Protein AF-A0A542MBM1-F1 (afdb_monomer_lite)

Radius of gyration: 29.05 Å; chains: 1; bounding box: 56×40×102 Å

Foldseek 3Di:
DDDDDDDPDDPPPPVVVVVVVVVVVVVVVVVVLVVVLVVQLVVQLVVLVVVLVVQLVVLVPDDPVCSVVSNVVSVVSSVVSNVCSSVVSVVVSPDDDDFPFDWDDDDPDIDTDTDDDDDDDDDDDD

Secondary structure (DSSP, 8-state):
----------SSSHHHHHHHHHHHHHHHHHHHHHHHHHHHHHHHHHHHHHHHHHHHHHHHHS-HHHHHHHHHHHHHHHHHHHHHHHHHHHHHTT-------EEEEETTEEEEE-----S-------

Structure (mmCIF, N/CA/C/O backbone):
data_AF-A0A542MBM1-F1
#
_entry.id   AF-A0A542MBM1-F1
#
loop_
_atom_site.group_PDB
_atom_site.id
_atom_site.type_symbol
_atom_site.label_atom_id
_atom_site.label_alt_id
_atom_site.label_comp_id
_atom_site.label_asym_id
_atom_site.label_entity_id
_atom_site.label_seq_id
_atom_site.pdbx_PDB_ins_code
_atom_site.Cartn_x
_atom_site.Cartn_y
_atom_site.Cartn_z
_atom_site.occupancy
_atom_site.B_iso_or_equiv
_atom_site.auth_seq_id
_atom_site.auth_comp_id
_atom_site.auth_asym_id
_atom_site.auth_atom_id
_atom_site.pdbx_PDB_mod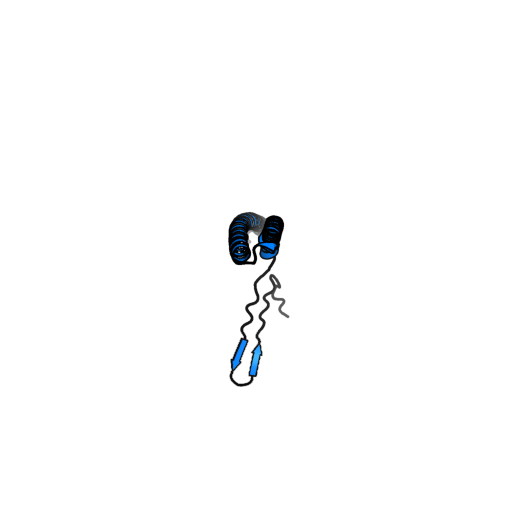el_num
ATOM 1 N N . MET A 1 1 ? -39.218 -10.189 80.979 1.00 38.69 1 MET A N 1
ATOM 2 C CA . MET A 1 1 ? -38.215 -10.552 79.954 1.00 38.69 1 MET A CA 1
ATOM 3 C C . MET A 1 1 ? -38.705 -9.989 78.622 1.00 38.69 1 MET A C 1
ATOM 5 O O . MET A 1 1 ? -39.750 -10.420 78.160 1.00 38.69 1 MET A O 1
ATOM 9 N N . ARG A 1 2 ? -38.059 -8.940 78.087 1.00 41.88 2 ARG A N 1
ATOM 10 C CA . ARG A 1 2 ? -38.380 -8.325 76.781 1.00 41.88 2 ARG A CA 1
ATOM 11 C C . ARG A 1 2 ? -37.336 -8.817 75.780 1.00 41.88 2 ARG A C 1
ATOM 13 O O . ARG A 1 2 ? -36.153 -8.626 76.037 1.00 41.88 2 ARG A O 1
ATOM 20 N N . ALA A 1 3 ? -37.765 -9.428 74.680 1.00 40.59 3 ALA A N 1
ATOM 21 C CA . ALA A 1 3 ? -36.898 -9.738 73.548 1.00 40.59 3 ALA A CA 1
ATOM 22 C C . ALA A 1 3 ? -37.285 -8.826 72.378 1.00 40.59 3 ALA A C 1
ATOM 24 O O . ALA A 1 3 ? -38.402 -8.891 71.866 1.00 40.59 3 ALA A O 1
ATOM 25 N N . SER A 1 4 ? -36.364 -7.929 72.034 1.00 44.56 4 SER A N 1
ATOM 26 C CA . SER A 1 4 ? -36.430 -7.020 70.891 1.00 44.56 4 SER A CA 1
ATOM 27 C C . SER A 1 4 ? -36.116 -7.774 69.599 1.00 44.56 4 SER A C 1
ATOM 29 O O . SER A 1 4 ? -35.117 -8.486 69.536 1.00 44.56 4 SER A O 1
ATOM 31 N N . ILE A 1 5 ? -36.931 -7.577 68.562 1.00 51.31 5 ILE A N 1
ATOM 32 C CA . ILE A 1 5 ? -36.708 -8.092 67.204 1.00 51.31 5 ILE A CA 1
ATOM 33 C C . ILE A 1 5 ? -36.425 -6.881 66.300 1.00 51.31 5 ILE A C 1
ATOM 35 O O . ILE A 1 5 ? -37.313 -6.037 66.163 1.00 51.31 5 ILE A O 1
ATOM 39 N N . PRO A 1 6 ? -35.231 -6.739 65.693 1.00 49.00 6 PRO A N 1
ATOM 40 C CA . PRO A 1 6 ? -34.983 -5.677 64.730 1.00 49.00 6 PRO A CA 1
ATOM 41 C C . PRO A 1 6 ? -35.398 -6.105 63.312 1.00 49.00 6 PRO A C 1
ATOM 43 O O . PRO A 1 6 ? -34.894 -7.073 62.751 1.00 49.00 6 PRO A O 1
ATOM 46 N N . THR A 1 7 ? -36.356 -5.354 62.768 1.00 48.19 7 THR A N 1
ATOM 47 C CA . THR A 1 7 ? -36.443 -4.858 61.380 1.00 48.19 7 THR A CA 1
ATOM 48 C C . THR A 1 7 ? -35.635 -5.594 60.297 1.00 48.19 7 THR A C 1
ATOM 50 O O . THR A 1 7 ? -34.483 -5.261 60.021 1.00 48.19 7 THR A O 1
ATOM 53 N N . LEU A 1 8 ? -36.309 -6.502 59.585 1.00 48.66 8 LEU A N 1
ATOM 54 C CA . LEU A 1 8 ? -35.960 -6.961 58.236 1.00 48.66 8 LEU A CA 1
ATOM 55 C C . LEU A 1 8 ? -36.484 -5.939 57.216 1.00 48.66 8 LEU A C 1
ATOM 57 O O . LEU A 1 8 ? -37.667 -5.935 56.888 1.00 48.66 8 LEU A O 1
ATOM 61 N N . GLY A 1 9 ? -35.624 -5.050 56.727 1.00 46.94 9 GLY A N 1
ATOM 62 C CA . GLY A 1 9 ? -36.028 -4.055 55.733 1.00 46.94 9 GLY A CA 1
ATOM 63 C C . GLY A 1 9 ? -34.849 -3.271 55.178 1.00 46.94 9 GLY A C 1
ATOM 64 O O . GLY A 1 9 ? -34.736 -2.082 55.440 1.00 46.94 9 GLY A O 1
ATOM 65 N N . GLY A 1 10 ? -33.942 -3.931 54.453 1.00 48.56 10 GLY A N 1
ATOM 66 C CA . GLY A 1 10 ? -32.784 -3.232 53.872 1.00 48.56 10 GLY A CA 1
ATOM 67 C C . GLY A 1 10 ? -32.122 -3.860 52.645 1.00 48.56 10 GLY A C 1
ATOM 68 O O . GLY A 1 10 ? -31.267 -3.224 52.044 1.00 48.56 10 GLY A O 1
ATOM 69 N N . LEU A 1 11 ? -32.491 -5.074 52.224 1.00 48.97 11 LEU A N 1
ATOM 70 C CA . LEU A 1 11 ? -31.680 -5.831 51.254 1.00 48.97 11 LEU A CA 1
ATOM 71 C C . LEU A 1 11 ? -32.103 -5.713 49.779 1.00 48.97 11 LEU A C 1
ATOM 73 O O . LEU A 1 11 ? -31.390 -6.211 48.915 1.00 48.97 11 LEU A O 1
ATOM 77 N N . ALA A 1 12 ? -33.206 -5.033 49.451 1.00 46.78 12 ALA A N 1
ATOM 78 C CA . ALA A 1 12 ? -33.700 -4.990 48.067 1.00 46.78 12 ALA A CA 1
ATOM 79 C C . ALA A 1 12 ? -33.139 -3.835 47.207 1.00 46.78 12 ALA A C 1
ATOM 81 O O . ALA A 1 12 ? -33.236 -3.894 45.985 1.00 46.78 12 ALA A O 1
ATOM 82 N N . LEU A 1 13 ? -32.534 -2.792 47.796 1.00 50.75 13 LEU A N 1
ATOM 83 C CA . LEU A 1 13 ? -32.130 -1.590 47.041 1.00 50.75 13 LEU A CA 1
ATOM 84 C C . LEU A 1 13 ? -30.704 -1.661 46.451 1.00 50.75 13 LEU A C 1
ATOM 86 O O . LEU A 1 13 ? -30.357 -0.874 45.575 1.00 50.75 13 LEU A O 1
ATOM 90 N N . ALA A 1 14 ? -29.875 -2.610 46.898 1.00 46.59 14 ALA A N 1
ATOM 91 C CA . ALA A 1 14 ? -28.469 -2.697 46.489 1.00 46.59 14 ALA A CA 1
ATOM 92 C C . ALA A 1 14 ? -28.253 -3.364 45.115 1.00 46.59 14 ALA A C 1
ATOM 94 O O . ALA A 1 14 ? -27.226 -3.139 44.479 1.00 46.59 14 ALA A O 1
ATOM 95 N N . CYS A 1 15 ? -29.212 -4.155 44.621 1.00 44.56 15 CYS A N 1
ATOM 96 C CA . CYS A 1 15 ? -29.034 -4.908 43.372 1.00 44.56 15 CYS A CA 1
ATOM 97 C C . CYS A 1 15 ? -29.182 -4.040 42.106 1.00 44.56 15 CYS A C 1
ATOM 99 O O . CYS A 1 15 ? -28.631 -4.371 41.060 1.00 44.56 15 CYS A O 1
ATOM 101 N N . VAL A 1 16 ? -29.883 -2.903 42.194 1.00 51.31 16 VAL A N 1
ATOM 102 C CA . VAL A 1 16 ? -30.152 -2.038 41.028 1.00 51.31 16 VAL A CA 1
ATOM 103 C C . VAL A 1 16 ? -28.968 -1.118 40.702 1.00 51.31 16 VAL A C 1
ATOM 105 O O . VAL A 1 16 ? -28.696 -0.861 39.533 1.00 51.31 16 VAL A O 1
ATOM 108 N N . PHE A 1 17 ? -28.204 -0.666 41.704 1.00 50.25 17 PHE A N 1
ATOM 109 C CA . PHE A 1 17 ? -27.043 0.205 41.467 1.00 50.25 17 PHE A CA 1
ATOM 110 C C . PHE A 1 17 ? -25.860 -0.532 40.817 1.00 50.25 17 PHE A C 1
ATOM 112 O O . PHE A 1 17 ? -25.164 0.050 39.989 1.00 50.25 17 PHE A O 1
ATOM 119 N N . ALA A 1 18 ? -25.659 -1.816 41.131 1.00 50.31 18 ALA A N 1
ATOM 120 C CA . ALA A 1 18 ? -24.552 -2.605 40.585 1.00 50.31 18 ALA A CA 1
ATOM 121 C C . ALA A 1 18 ? -24.726 -2.958 39.092 1.00 50.31 18 ALA A C 1
ATOM 123 O O . ALA A 1 18 ? -23.736 -3.055 38.369 1.00 50.31 18 ALA A O 1
ATOM 124 N N . LEU A 1 19 ? -25.966 -3.101 38.605 1.00 49.69 19 LEU A N 1
ATOM 125 C CA . LEU A 1 19 ? -26.238 -3.423 37.197 1.00 49.69 19 LEU A CA 1
ATOM 126 C C .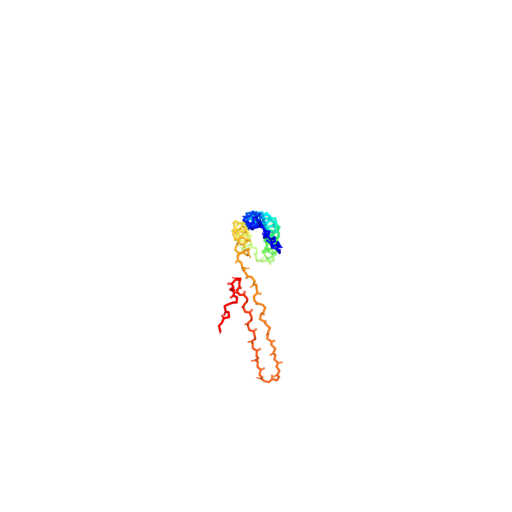 LEU A 1 19 ? -26.024 -2.219 36.256 1.00 49.69 19 LEU A C 1
ATOM 128 O O . LEU A 1 19 ? -25.609 -2.400 35.113 1.00 49.69 19 LEU A O 1
ATOM 132 N N . CYS A 1 20 ? -26.248 -0.988 36.733 1.00 48.75 20 CYS A N 1
ATOM 133 C CA . CYS A 1 20 ? -26.061 0.223 35.922 1.00 48.75 20 CYS A CA 1
ATOM 134 C C . CYS A 1 20 ? -24.584 0.575 35.670 1.00 48.75 20 CYS A C 1
ATOM 136 O O . CYS A 1 20 ? -24.266 1.121 34.614 1.00 48.75 20 CYS A O 1
ATOM 138 N N . SER A 1 21 ? -23.666 0.244 36.586 1.00 52.06 21 SER A N 1
ATOM 139 C CA . SER A 1 21 ? -22.238 0.580 36.435 1.00 52.06 21 SER A CA 1
ATOM 140 C C . SER A 1 21 ? -21.498 -0.282 35.399 1.00 52.06 21 SER A C 1
ATOM 142 O O . SER A 1 21 ? -20.479 0.149 34.864 1.00 52.06 21 SER A O 1
ATOM 144 N N . ALA A 1 22 ? -22.008 -1.471 35.061 1.00 53.25 22 ALA A N 1
ATOM 145 C CA . ALA A 1 22 ? -21.384 -2.352 34.066 1.00 53.25 22 ALA A CA 1
ATOM 146 C C . ALA A 1 22 ? -21.660 -1.926 32.607 1.00 53.25 22 ALA A C 1
ATOM 148 O O . ALA A 1 22 ? -20.846 -2.189 31.723 1.00 53.25 22 ALA A O 1
ATOM 149 N N . ALA A 1 23 ? -22.770 -1.224 32.344 1.00 53.62 23 ALA A N 1
ATOM 150 C CA . ALA A 1 23 ? -23.135 -0.766 30.997 1.00 53.62 23 ALA A CA 1
ATOM 151 C C . ALA A 1 23 ? -22.273 0.414 30.500 1.00 53.62 23 ALA A C 1
ATOM 153 O O . ALA A 1 23 ? -22.097 0.609 29.296 1.00 53.62 23 ALA A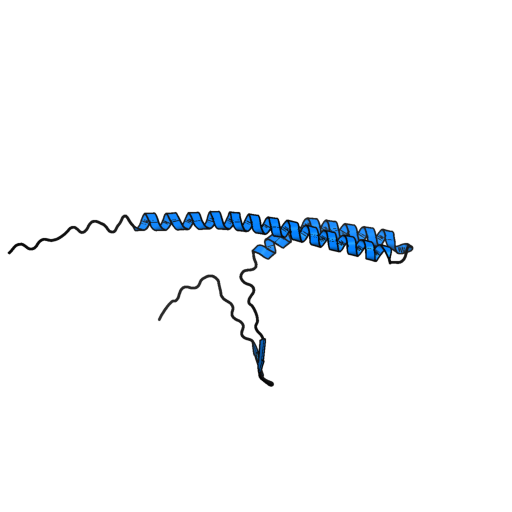 O 1
ATOM 154 N N . GLN A 1 24 ? -21.712 1.205 31.417 1.00 53.88 24 GLN A N 1
ATOM 155 C CA . GLN A 1 24 ? -20.922 2.394 31.080 1.00 53.88 24 GLN A CA 1
ATOM 156 C C . GLN A 1 24 ? -19.510 2.004 30.608 1.00 53.88 24 GLN A C 1
ATOM 158 O O . GLN A 1 24 ? -19.050 2.494 29.580 1.00 53.88 24 GLN A O 1
ATOM 163 N N . ALA A 1 25 ? -18.896 1.000 31.244 1.00 51.47 25 ALA A N 1
ATOM 164 C CA . ALA A 1 25 ? -17.555 0.516 30.902 1.00 51.47 25 ALA A CA 1
ATOM 165 C C . ALA A 1 25 ? -17.427 -0.046 29.469 1.00 51.47 25 ALA A C 1
ATOM 167 O O . ALA A 1 25 ? -16.353 0.009 28.870 1.00 51.47 25 ALA A O 1
ATOM 168 N N . GLN A 1 26 ? -18.512 -0.570 28.889 1.00 53.09 26 GLN A N 1
ATOM 169 C CA . GLN A 1 26 ? -18.490 -1.110 27.524 1.00 53.09 26 GLN A CA 1
ATOM 170 C C . GLN A 1 26 ? -18.510 -0.017 26.443 1.00 53.09 26 GLN A C 1
ATOM 172 O O . GLN A 1 26 ? -17.935 -0.201 25.369 1.00 53.09 26 GLN A O 1
ATOM 177 N N . ASN A 1 27 ? -19.111 1.141 26.730 1.00 59.25 27 ASN A N 1
ATOM 178 C CA . ASN A 1 27 ? -19.168 2.264 25.792 1.00 59.25 27 ASN A CA 1
ATOM 179 C C . ASN A 1 27 ? -17.815 2.991 25.687 1.00 59.25 27 ASN A C 1
ATOM 181 O O . ASN A 1 27 ? -17.393 3.359 24.588 1.00 59.25 27 ASN A O 1
ATOM 185 N N . ASP A 1 28 ? -17.084 3.115 26.797 1.00 59.12 28 ASP A N 1
ATOM 186 C CA . ASP A 1 28 ? -15.734 3.694 26.811 1.00 59.12 28 ASP A CA 1
ATOM 187 C C . ASP A 1 28 ? -14.701 2.795 26.110 1.00 59.12 28 ASP A C 1
ATOM 189 O O . ASP A 1 28 ? -13.837 3.283 25.373 1.00 59.12 28 ASP A O 1
ATOM 193 N N . ALA A 1 29 ? -14.831 1.470 26.258 1.00 56.72 29 ALA A N 1
ATOM 194 C CA . ALA A 1 29 ? -13.984 0.504 25.559 1.00 56.72 29 ALA A CA 1
ATOM 195 C C . ALA A 1 29 ? -14.147 0.591 24.030 1.00 56.72 29 ALA A C 1
ATOM 197 O O . ALA A 1 29 ? -13.153 0.568 23.303 1.00 56.72 29 ALA A O 1
ATOM 198 N N . GLY A 1 30 ? -15.378 0.762 23.534 1.00 60.91 30 GLY A N 1
ATOM 199 C CA . GLY A 1 30 ? -15.646 0.931 22.102 1.00 60.91 30 GLY A CA 1
ATOM 200 C C . GLY A 1 30 ? -15.002 2.192 21.514 1.00 60.91 30 GLY A C 1
ATOM 201 O O . GLY A 1 30 ? -14.459 2.156 20.406 1.00 60.91 30 GLY A O 1
ATOM 202 N N . LYS A 1 31 ? -14.986 3.294 22.274 1.00 63.75 31 LYS A N 1
ATOM 203 C CA . LYS A 1 31 ? -14.343 4.550 21.864 1.00 63.75 31 LYS A CA 1
ATOM 204 C C . LYS A 1 31 ? -12.815 4.414 21.798 1.00 63.75 31 LYS A C 1
ATOM 206 O O . LYS A 1 31 ? -12.218 4.734 20.769 1.00 63.75 31 LYS A O 1
ATOM 211 N N . ALA A 1 32 ? -12.200 3.852 22.840 1.00 63.84 32 ALA A N 1
ATOM 212 C CA . ALA A 1 32 ? -10.756 3.614 22.885 1.00 63.84 32 ALA A CA 1
ATOM 213 C C . ALA A 1 32 ? -10.289 2.642 21.782 1.00 63.84 32 ALA A C 1
ATOM 215 O O . ALA A 1 32 ? -9.257 2.856 21.141 1.00 63.84 32 ALA A O 1
ATOM 216 N N . GLN A 1 33 ? -11.082 1.605 21.492 1.00 66.44 33 GLN A N 1
ATOM 217 C CA . GLN A 1 33 ? -10.825 0.696 20.372 1.00 66.44 33 GLN A CA 1
ATOM 218 C C . GLN A 1 33 ? -10.952 1.394 19.012 1.00 66.44 33 GLN A C 1
ATOM 220 O O . GLN A 1 33 ? -10.172 1.102 18.105 1.00 66.44 33 GLN A O 1
ATOM 225 N N . GLY A 1 34 ? -11.882 2.340 18.860 1.00 71.19 34 GLY A N 1
ATOM 226 C CA . GLY A 1 34 ? -12.002 3.177 17.665 1.00 71.19 34 GLY A CA 1
ATOM 227 C C . GLY A 1 34 ? -10.769 4.057 17.421 1.00 71.19 34 GLY A C 1
ATOM 228 O O . GLY A 1 34 ? -10.290 4.141 16.289 1.00 71.19 34 GLY A O 1
ATOM 229 N N . GLU A 1 35 ? -10.210 4.661 18.473 1.00 77.94 35 GLU A N 1
ATOM 230 C CA . GLU A 1 35 ? -8.993 5.487 18.405 1.00 77.94 35 GLU A CA 1
ATOM 231 C C . GLU A 1 35 ? -7.750 4.653 18.040 1.00 77.94 35 GLU A C 1
ATOM 233 O O . GLU A 1 35 ? -6.994 5.027 17.138 1.00 77.94 35 GLU A O 1
ATOM 238 N N . GLY A 1 36 ? -7.590 3.468 18.640 1.00 84.81 36 GLY A N 1
ATOM 239 C CA . GLY A 1 36 ? -6.525 2.526 18.273 1.00 84.81 36 GLY A CA 1
ATOM 240 C C . GLY A 1 36 ? -6.642 2.017 16.831 1.00 84.81 36 GLY A C 1
ATOM 241 O O . GLY A 1 36 ? -5.644 1.922 16.115 1.00 84.81 36 GLY A O 1
ATOM 242 N N . ARG A 1 37 ? -7.869 1.772 16.354 1.00 87.12 37 ARG A N 1
ATOM 243 C CA . ARG A 1 37 ? -8.139 1.347 14.972 1.00 87.12 37 ARG A CA 1
ATOM 244 C C . ARG A 1 37 ? -7.790 2.441 13.962 1.00 87.12 37 ARG A C 1
ATOM 246 O O . ARG A 1 37 ? -7.210 2.160 12.917 1.00 87.12 37 ARG A O 1
ATOM 253 N N . GLN A 1 38 ? -8.081 3.701 14.277 1.00 89.38 38 GLN A N 1
ATOM 254 C CA . GLN A 1 38 ? -7.675 4.824 13.427 1.00 89.38 38 GLN A CA 1
ATOM 255 C C . GLN A 1 38 ? -6.156 5.020 13.398 1.00 89.38 38 GLN A C 1
ATOM 257 O O . GLN A 1 38 ? -5.600 5.327 12.342 1.00 89.38 38 GLN A O 1
ATOM 262 N N . ALA A 1 39 ? -5.469 4.826 14.526 1.00 91.00 39 ALA A N 1
ATOM 263 C CA . ALA A 1 39 ? -4.010 4.861 14.566 1.00 91.00 39 ALA A CA 1
ATOM 264 C C . ALA A 1 39 ? -3.398 3.744 13.701 1.00 91.00 39 ALA A C 1
ATOM 266 O O . ALA A 1 39 ? -2.524 4.018 12.879 1.00 91.00 39 ALA A O 1
ATOM 267 N N . ALA A 1 40 ? -3.918 2.519 13.809 1.00 91.56 40 ALA A N 1
ATOM 268 C CA . ALA A 1 40 ? -3.492 1.388 12.989 1.00 91.56 40 ALA A CA 1
ATOM 269 C C . ALA A 1 40 ? -3.737 1.619 11.487 1.00 91.56 40 ALA A C 1
ATOM 271 O O . ALA A 1 40 ? -2.869 1.300 10.679 1.00 91.56 40 ALA A O 1
ATOM 272 N N . LEU A 1 41 ? -4.856 2.249 11.103 1.00 95.38 41 LEU A N 1
ATOM 273 C CA . LEU A 1 41 ? -5.118 2.637 9.711 1.00 95.38 41 LEU A CA 1
ATOM 274 C C . LEU A 1 41 ? -4.066 3.607 9.175 1.00 95.38 41 LEU A C 1
ATOM 276 O O . LEU A 1 41 ? -3.545 3.406 8.081 1.00 95.38 41 LEU A O 1
ATOM 280 N N . LYS A 1 42 ? -3.731 4.646 9.947 1.00 96.06 42 LYS A N 1
ATOM 281 C CA . LYS A 1 42 ? -2.711 5.625 9.548 1.00 96.06 42 LYS A CA 1
ATOM 282 C C . LYS A 1 42 ? -1.345 4.972 9.387 1.00 96.06 42 LYS A C 1
ATOM 284 O O . LYS A 1 42 ? -0.622 5.312 8.456 1.00 96.06 42 LYS A O 1
ATOM 289 N N . THR A 1 43 ? -0.988 4.054 10.282 1.00 96.50 43 THR A N 1
ATOM 290 C CA . THR A 1 43 ? 0.244 3.272 10.153 1.00 96.50 43 THR A CA 1
ATOM 291 C C . THR A 1 43 ? 0.207 2.423 8.889 1.00 96.50 43 THR A C 1
ATOM 293 O O . THR A 1 43 ? 1.098 2.555 8.061 1.00 96.50 43 THR A O 1
ATOM 296 N N . LEU A 1 44 ? -0.856 1.646 8.666 1.00 96.56 44 LEU A N 1
ATOM 297 C CA . LEU A 1 44 ? -0.970 0.786 7.487 1.00 96.56 44 LEU A CA 1
ATOM 298 C C . LEU A 1 44 ? -0.878 1.579 6.174 1.00 96.56 44 LEU A C 1
ATOM 300 O O . LEU A 1 44 ? -0.178 1.173 5.255 1.00 96.56 44 LEU A O 1
ATOM 304 N N . GLN A 1 45 ? -1.510 2.750 6.094 1.00 97.38 45 GLN A N 1
ATOM 305 C CA . GLN A 1 45 ? -1.399 3.631 4.927 1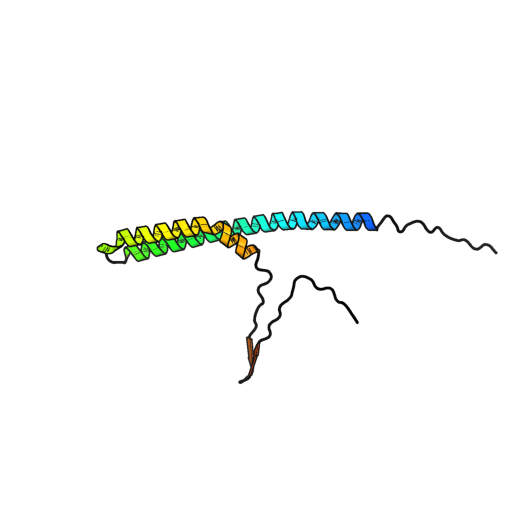.00 97.38 45 GLN A CA 1
ATOM 306 C C . GLN A 1 45 ? 0.043 4.100 4.674 1.00 97.38 45 GLN A C 1
ATOM 308 O O . GLN A 1 45 ? 0.456 4.205 3.518 1.00 97.38 45 GLN A O 1
ATOM 313 N N . LYS A 1 46 ? 0.823 4.369 5.731 1.00 98.12 46 LYS A N 1
ATOM 314 C CA . LYS A 1 46 ? 2.2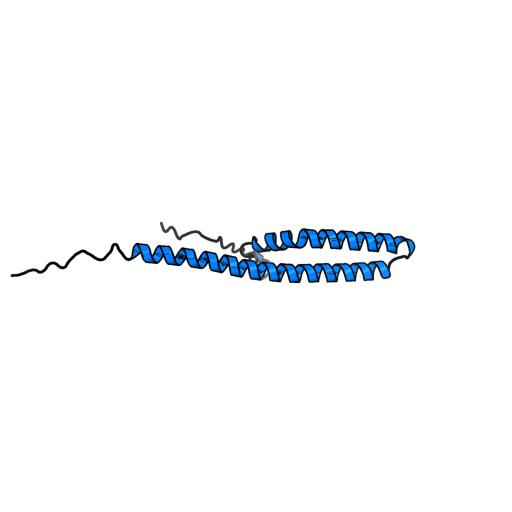47 4.715 5.600 1.00 98.12 46 LYS A CA 1
ATOM 315 C C . LYS A 1 46 ? 3.061 3.534 5.082 1.00 98.12 46 LYS A C 1
ATOM 317 O O . LYS A 1 46 ? 3.856 3.729 4.168 1.00 98.12 46 LYS A O 1
ATOM 322 N N . GLU A 1 47 ? 2.825 2.337 5.614 1.00 97.69 47 GLU A N 1
ATOM 323 C CA . GLU A 1 47 ? 3.505 1.114 5.169 1.00 97.69 47 GLU A CA 1
ATOM 324 C C . GLU A 1 47 ? 3.204 0.812 3.691 1.00 97.69 47 GLU A C 1
ATOM 326 O O . GLU A 1 47 ? 4.121 0.583 2.904 1.00 97.69 47 GLU A O 1
ATOM 331 N N . ILE A 1 48 ? 1.938 0.930 3.269 1.00 97.94 48 ILE A N 1
ATOM 332 C CA . ILE A 1 48 ? 1.530 0.779 1.860 1.00 97.94 48 ILE A CA 1
ATOM 333 C C . ILE A 1 48 ? 2.223 1.826 0.969 1.00 97.94 48 ILE A C 1
ATOM 335 O O . ILE A 1 48 ? 2.681 1.521 -0.134 1.00 97.94 48 ILE A O 1
ATOM 339 N N . GLY A 1 49 ? 2.333 3.074 1.437 1.00 97.81 49 GLY A N 1
ATOM 340 C CA . GLY A 1 49 ? 3.058 4.130 0.725 1.00 97.81 49 GLY A CA 1
ATOM 341 C C . GLY A 1 49 ? 4.552 3.829 0.571 1.00 97.81 49 GLY A C 1
ATOM 342 O O . GLY A 1 49 ? 5.102 3.975 -0.523 1.00 97.81 49 GLY A O 1
ATOM 343 N N . ALA A 1 50 ? 5.199 3.358 1.638 1.00 98.38 50 ALA A N 1
ATOM 344 C CA . ALA A 1 50 ? 6.608 2.974 1.618 1.00 98.38 50 ALA A CA 1
ATOM 345 C C . ALA A 1 50 ? 6.871 1.812 0.645 1.00 98.38 50 ALA A C 1
ATOM 347 O O . ALA A 1 50 ? 7.818 1.881 -0.146 1.00 98.38 50 ALA A O 1
ATOM 348 N N . ALA A 1 51 ? 5.996 0.801 0.640 1.00 97.81 51 ALA A N 1
ATOM 349 C CA . ALA A 1 51 ? 6.054 -0.321 -0.295 1.00 97.81 51 ALA A CA 1
ATOM 350 C C . ALA A 1 51 ? 5.910 0.137 -1.758 1.00 97.81 51 ALA A C 1
ATOM 352 O O . ALA A 1 51 ? 6.658 -0.307 -2.631 1.00 97.81 51 ALA A O 1
ATOM 353 N N . TYR A 1 52 ? 5.011 1.084 -2.041 1.00 98.38 52 TYR A N 1
ATOM 354 C CA . TYR A 1 52 ? 4.864 1.641 -3.388 1.00 98.38 52 TYR A CA 1
ATOM 355 C C . TYR A 1 52 ? 6.108 2.413 -3.854 1.00 98.38 52 TYR A C 1
ATOM 357 O O . TYR A 1 52 ? 6.535 2.278 -5.005 1.00 98.38 52 TYR A O 1
ATOM 365 N N . ASP A 1 53 ? 6.739 3.197 -2.977 1.00 98.56 53 ASP A N 1
ATOM 366 C CA . ASP A 1 53 ? 7.989 3.885 -3.314 1.00 98.56 53 ASP A CA 1
ATOM 367 C C . ASP A 1 53 ? 9.151 2.912 -3.537 1.00 98.56 53 ASP A C 1
ATOM 369 O O . ASP A 1 53 ? 9.989 3.133 -4.419 1.00 98.56 53 ASP A O 1
ATOM 373 N N . GLU A 1 54 ? 9.198 1.810 -2.792 1.00 98.25 54 GLU A N 1
ATOM 374 C CA . GLU A 1 54 ? 10.135 0.726 -3.063 1.00 98.25 54 GLU A CA 1
ATOM 375 C C . GLU A 1 54 ? 9.881 0.075 -4.426 1.00 98.25 54 GLU A C 1
ATOM 377 O O . GLU A 1 54 ? 10.824 -0.055 -5.214 1.00 98.25 54 GLU A O 1
ATOM 382 N N . ALA A 1 55 ? 8.624 -0.229 -4.757 1.00 97.94 55 ALA A N 1
ATOM 383 C CA . ALA A 1 55 ? 8.245 -0.770 -6.059 1.00 97.94 55 ALA A CA 1
ATOM 384 C C . ALA A 1 55 ? 8.642 0.176 -7.204 1.00 97.94 55 ALA A C 1
ATOM 386 O O . ALA A 1 55 ? 9.235 -0.253 -8.193 1.00 97.94 55 ALA A O 1
ATOM 387 N N . LYS A 1 56 ? 8.434 1.490 -7.051 1.00 98.19 56 LYS A N 1
ATOM 388 C CA . LYS A 1 56 ? 8.895 2.495 -8.025 1.00 98.19 56 LYS A CA 1
ATOM 389 C C . LYS A 1 56 ? 10.410 2.463 -8.216 1.00 98.19 56 LYS A C 1
ATOM 391 O O . LYS A 1 56 ? 10.884 2.492 -9.353 1.00 98.19 56 LYS A O 1
ATOM 396 N N . ARG A 1 57 ? 11.182 2.390 -7.125 1.00 98.19 57 ARG A N 1
ATOM 397 C CA . ARG A 1 57 ? 12.650 2.269 -7.188 1.00 98.19 57 ARG A CA 1
ATOM 398 C C . ARG A 1 57 ? 13.082 0.958 -7.844 1.00 98.19 57 ARG A C 1
ATOM 400 O O . ARG A 1 57 ? 14.077 0.939 -8.566 1.00 98.19 57 ARG A O 1
ATOM 407 N N . ALA A 1 58 ? 12.359 -0.135 -7.618 1.00 97.38 58 ALA A N 1
ATOM 408 C CA . ALA A 1 58 ? 12.590 -1.399 -8.310 1.00 97.38 58 ALA A CA 1
ATOM 409 C C . ALA A 1 58 ? 12.324 -1.263 -9.821 1.00 97.38 58 ALA A C 1
ATOM 411 O O . ALA A 1 58 ? 13.211 -1.571 -10.616 1.00 97.38 58 ALA A O 1
ATOM 412 N N . CYS A 1 59 ? 11.189 -0.681 -10.224 1.00 97.56 59 CYS A N 1
ATOM 413 C CA . CYS A 1 59 ? 10.870 -0.417 -11.632 1.00 97.56 59 CYS A CA 1
ATOM 414 C C . CYS A 1 59 ? 11.909 0.486 -12.317 1.00 97.56 59 CYS A C 1
ATOM 416 O O . CYS A 1 59 ? 12.259 0.275 -13.478 1.00 97.56 59 CYS A O 1
ATOM 418 N N . ALA A 1 60 ? 12.437 1.484 -11.603 1.00 96.25 60 ALA A N 1
ATOM 419 C CA . ALA A 1 60 ? 13.476 2.368 -12.126 1.00 96.25 60 ALA A CA 1
ATOM 420 C C . ALA A 1 60 ? 14.787 1.624 -12.436 1.00 96.25 60 ALA A C 1
ATOM 422 O O . ALA A 1 60 ? 15.466 1.969 -13.400 1.00 96.25 60 ALA A O 1
ATOM 423 N N . ARG A 1 61 ? 15.117 0.589 -11.653 1.00 96.62 61 ARG A N 1
ATOM 424 C CA . ARG A 1 61 ? 16.302 -0.264 -11.855 1.00 96.62 61 ARG A CA 1
ATOM 425 C C . ARG A 1 61 ? 16.101 -1.337 -12.929 1.00 96.62 61 ARG A C 1
ATOM 427 O O . ARG A 1 61 ? 17.081 -1.880 -13.426 1.00 96.62 61 ARG A O 1
ATOM 434 N N . GLY A 1 62 ? 14.853 -1.633 -13.285 1.00 91.88 62 GLY A N 1
ATOM 435 C CA . GLY A 1 62 ? 14.505 -2.593 -14.328 1.00 91.88 62 GLY A CA 1
ATOM 436 C C . GLY A 1 62 ? 14.750 -2.086 -15.760 1.00 91.88 62 GLY A C 1
ATOM 437 O O . GLY A 1 62 ? 15.077 -0.908 -15.964 1.00 91.88 62 GLY A O 1
ATOM 438 N N . PRO A 1 63 ? 14.565 -2.964 -16.763 1.00 93.94 63 PRO A N 1
ATOM 439 C CA . PRO A 1 63 ? 14.727 -2.636 -18.179 1.00 93.94 63 PRO A CA 1
ATOM 440 C C . PRO A 1 63 ? 13.759 -1.535 -18.632 1.00 93.94 63 PRO A C 1
ATOM 442 O O . PRO A 1 63 ? 12.619 -1.461 -18.170 1.00 93.94 63 PRO A O 1
ATOM 445 N N . ALA A 1 64 ? 14.212 -0.682 -19.555 1.00 91.62 64 ALA A N 1
ATOM 446 C CA . ALA A 1 64 ? 13.432 0.457 -20.041 1.00 91.62 64 ALA A CA 1
ATOM 447 C C . ALA A 1 64 ? 12.122 0.023 -20.723 1.00 91.62 64 ALA A C 1
ATOM 449 O O . ALA A 1 64 ? 11.076 0.609 -20.443 1.00 91.62 64 ALA A O 1
ATOM 450 N N . ASP A 1 65 ? 12.168 -1.051 -21.518 1.00 92.19 65 ASP A N 1
ATOM 451 C CA . ASP A 1 65 ? 11.038 -1.539 -22.323 1.00 92.19 65 ASP A CA 1
ATOM 452 C C . ASP A 1 65 ? 9.847 -2.032 -21.482 1.00 92.19 65 ASP A C 1
ATOM 454 O O . ASP A 1 65 ? 8.711 -2.032 -21.946 1.00 92.19 65 ASP A O 1
ATOM 458 N N . GLY A 1 66 ? 10.080 -2.403 -20.217 1.00 93.69 66 GLY A N 1
ATOM 459 C CA . GLY A 1 66 ? 9.035 -2.828 -19.276 1.00 93.69 66 GLY A CA 1
ATOM 460 C C . GLY A 1 66 ? 8.716 -1.806 -18.183 1.00 93.69 66 GLY A C 1
ATOM 461 O O . GLY A 1 66 ? 7.858 -2.053 -17.333 1.00 93.69 66 GLY A O 1
ATOM 462 N N . ARG A 1 67 ? 9.407 -0.660 -18.153 1.00 97.12 67 ARG A N 1
ATOM 463 C CA . ARG A 1 67 ? 9.359 0.254 -17.003 1.00 97.12 67 ARG A CA 1
ATOM 464 C C . ARG A 1 67 ? 7.990 0.900 -16.817 1.00 97.12 67 ARG A C 1
ATOM 466 O O . ARG A 1 67 ? 7.527 1.020 -15.685 1.00 97.12 67 ARG A O 1
ATOM 473 N N . SER A 1 68 ? 7.345 1.314 -17.906 1.00 96.12 68 SER A N 1
ATOM 474 C CA . SER A 1 68 ? 6.008 1.920 -17.865 1.00 96.12 68 SER A CA 1
ATOM 475 C C . SER A 1 68 ? 4.969 0.937 -17.326 1.00 96.12 68 SER A C 1
ATOM 477 O O . SER A 1 68 ? 4.242 1.283 -16.397 1.00 96.12 68 SER A O 1
ATOM 479 N N . ALA A 1 69 ? 4.967 -0.298 -17.835 1.00 97.62 69 ALA A N 1
ATOM 480 C CA . ALA A 1 69 ? 4.096 -1.372 -17.367 1.00 97.62 69 ALA A CA 1
ATOM 481 C C . ALA A 1 69 ? 4.338 -1.694 -15.882 1.00 97.62 69 ALA A C 1
ATOM 483 O O . ALA A 1 69 ? 3.385 -1.750 -15.109 1.00 97.62 69 ALA A O 1
ATOM 484 N N . CYS A 1 70 ? 5.604 -1.792 -15.457 1.00 97.88 70 CYS A N 1
ATOM 485 C CA . CYS A 1 70 ? 5.969 -1.999 -14.052 1.00 97.88 70 CYS A CA 1
ATOM 486 C C . CYS A 1 70 ? 5.404 -0.898 -13.141 1.00 97.88 70 CYS A C 1
ATOM 488 O O . CYS A 1 70 ? 4.779 -1.185 -12.122 1.00 97.88 70 CYS A O 1
ATOM 490 N N . LEU A 1 71 ? 5.565 0.376 -13.521 1.00 98.06 71 LEU A N 1
ATOM 491 C CA . LEU A 1 71 ? 5.027 1.504 -12.752 1.00 98.06 71 LEU A CA 1
ATOM 492 C C . LEU A 1 71 ? 3.494 1.507 -12.712 1.00 98.06 71 LEU A C 1
ATOM 494 O O . LEU A 1 71 ? 2.906 1.913 -11.709 1.00 98.06 71 LEU A O 1
ATOM 498 N N . GLN A 1 72 ? 2.847 1.062 -13.788 1.00 98.12 72 GLN A N 1
ATOM 499 C CA . GLN A 1 72 ? 1.395 0.924 -13.853 1.00 98.12 72 GLN A CA 1
ATOM 500 C C . GLN A 1 72 ? 0.900 -0.161 -12.896 1.00 98.12 72 GLN A C 1
ATOM 502 O O . GLN A 1 72 ? -0.010 0.099 -12.112 1.00 98.12 72 GLN A O 1
ATOM 507 N N . GLN A 1 73 ? 1.545 -1.330 -12.899 1.00 97.94 73 GLN A N 1
ATOM 508 C CA . GLN A 1 73 ? 1.236 -2.415 -11.968 1.00 97.94 73 GLN A CA 1
ATOM 509 C C . GLN A 1 73 ? 1.464 -1.987 -10.517 1.00 97.94 73 GLN A C 1
ATOM 511 O O . GLN A 1 73 ? 0.563 -2.132 -9.700 1.00 97.94 73 GLN A O 1
ATOM 516 N N . ALA A 1 74 ? 2.607 -1.363 -10.211 1.00 98.00 74 ALA A N 1
ATOM 517 C CA . ALA A 1 74 ? 2.896 -0.859 -8.869 1.00 98.00 74 ALA A CA 1
ATOM 518 C C . ALA A 1 74 ? 1.827 0.135 -8.384 1.00 98.00 74 ALA A C 1
ATOM 520 O O . ALA A 1 74 ? 1.409 0.096 -7.227 1.00 98.00 74 ALA A O 1
ATOM 521 N N . ARG A 1 75 ? 1.350 1.019 -9.272 1.00 98.31 75 ARG A N 1
ATOM 522 C CA . ARG A 1 75 ? 0.282 1.973 -8.947 1.00 98.31 75 ARG A CA 1
ATOM 523 C C . ARG A 1 75 ? -1.060 1.277 -8.738 1.00 98.31 75 ARG A C 1
ATOM 525 O O . ARG A 1 75 ? -1.839 1.722 -7.899 1.00 98.31 75 ARG A O 1
ATOM 532 N N . GLN A 1 76 ? -1.361 0.244 -9.520 1.00 98.50 76 GLN A N 1
ATOM 533 C CA . GLN A 1 76 ? -2.590 -0.526 -9.364 1.00 98.50 76 GLN A CA 1
ATOM 534 C C . GLN A 1 76 ? -2.607 -1.231 -8.005 1.00 98.50 76 GLN A C 1
ATOM 536 O O . GLN A 1 76 ? -3.533 -1.012 -7.232 1.00 98.50 76 GLN A O 1
ATOM 541 N N . THR A 1 77 ? -1.529 -1.940 -7.661 1.00 97.69 77 THR A N 1
ATOM 542 C CA . THR A 1 77 ? -1.366 -2.585 -6.351 1.00 97.69 77 THR A CA 1
ATOM 543 C C . THR A 1 77 ? -1.525 -1.590 -5.205 1.00 97.69 77 THR A C 1
ATOM 545 O O . THR A 1 77 ? -2.319 -1.821 -4.303 1.00 97.69 77 THR A O 1
ATOM 548 N N . TRP A 1 78 ? -0.866 -0.431 -5.280 1.00 98.12 78 TRP A N 1
ATOM 549 C CA . TRP A 1 78 ? -1.007 0.615 -4.264 1.00 98.12 78 TRP A CA 1
ATOM 550 C C . TRP A 1 78 ? -2.461 1.091 -4.080 1.00 98.12 78 TRP A C 1
ATOM 552 O O . TRP A 1 78 ? -2.904 1.301 -2.951 1.00 98.12 78 TRP A O 1
ATOM 562 N N . GLN A 1 79 ? -3.218 1.259 -5.172 1.00 98.38 79 GLN A N 1
ATOM 563 C CA . GLN A 1 79 ? -4.633 1.646 -5.100 1.00 98.38 79 GLN A CA 1
ATOM 564 C C . GLN A 1 79 ? -5.486 0.555 -4.449 1.00 98.38 79 GLN A C 1
ATOM 566 O O . GLN A 1 79 ? -6.343 0.864 -3.616 1.00 98.38 79 GLN A O 1
ATOM 571 N N . ASP A 1 80 ? -5.247 -0.702 -4.816 1.00 98.00 80 ASP A N 1
ATOM 572 C CA . ASP A 1 80 ? -5.976 -1.850 -4.281 1.00 98.00 80 ASP A CA 1
ATOM 573 C C . ASP A 1 80 ? -5.694 -2.027 -2.780 1.00 98.00 80 ASP A C 1
ATOM 575 O O . ASP A 1 80 ? -6.628 -2.172 -1.985 1.00 98.00 80 ASP A O 1
ATOM 579 N N . ASP A 1 81 ? -4.434 -1.880 -2.367 1.00 97.06 81 ASP A N 1
ATOM 580 C CA . ASP A 1 81 ? -4.017 -1.933 -0.964 1.00 97.06 81 ASP A CA 1
ATOM 581 C C . ASP A 1 81 ? -4.638 -0.793 -0.147 1.00 97.06 81 ASP A C 1
ATOM 583 O O . ASP A 1 81 ? -5.199 -1.023 0.928 1.00 97.06 81 ASP A O 1
ATOM 587 N N . MET A 1 82 ? -4.618 0.440 -0.669 1.00 97.75 82 MET A N 1
ATOM 588 C CA . MET A 1 82 ? -5.249 1.594 -0.017 1.00 97.75 82 MET A CA 1
ATOM 589 C C . MET A 1 82 ? -6.762 1.416 0.142 1.00 97.75 82 MET A C 1
ATOM 591 O O . MET A 1 82 ? -7.325 1.784 1.176 1.00 97.75 82 MET A O 1
ATOM 595 N N . LYS A 1 83 ? -7.428 0.820 -0.854 1.00 97.88 83 LYS A N 1
ATOM 596 C CA . LYS A 1 83 ? -8.860 0.503 -0.800 1.00 97.88 83 LYS A CA 1
ATOM 597 C C . LYS A 1 83 ? -9.162 -0.587 0.233 1.00 97.88 83 LYS A C 1
ATOM 599 O O . LYS A 1 83 ? -10.196 -0.523 0.898 1.00 97.88 83 LYS A O 1
ATOM 604 N N . GLY A 1 84 ? -8.267 -1.564 0.386 1.00 95.69 84 GLY A N 1
ATOM 605 C CA . GLY A 1 84 ? -8.388 -2.658 1.352 1.00 95.69 84 GLY A CA 1
ATOM 606 C C . GLY A 1 84 ? -7.983 -2.299 2.786 1.00 95.69 84 GLY A C 1
ATOM 607 O O . GLY A 1 84 ? -8.430 -2.962 3.724 1.00 95.69 84 GLY A O 1
ATOM 608 N N . ALA A 1 85 ? -7.184 -1.248 2.986 1.00 95.19 85 ALA A N 1
ATOM 609 C CA . ALA A 1 85 ? -6.603 -0.895 4.283 1.00 95.19 85 ALA A CA 1
ATOM 610 C C . ALA A 1 85 ? -7.623 -0.796 5.442 1.00 95.19 85 ALA A C 1
ATOM 612 O O . ALA A 1 85 ? -7.359 -1.351 6.513 1.00 95.19 85 ALA A O 1
ATOM 613 N N . PRO A 1 86 ? -8.817 -0.184 5.277 1.00 93.81 86 PRO A N 1
ATOM 614 C CA . PRO A 1 86 ? -9.813 -0.149 6.348 1.00 93.81 86 PRO A CA 1
ATOM 615 C C . PRO A 1 86 ? -10.306 -1.531 6.770 1.00 93.81 86 PRO A C 1
ATOM 617 O O . PRO A 1 86 ? -10.521 -1.757 7.961 1.00 93.81 86 PRO A O 1
ATOM 620 N N . ALA A 1 87 ? -10.491 -2.449 5.821 1.00 92.75 87 ALA A N 1
ATOM 621 C CA . ALA A 1 87 ? -10.953 -3.804 6.104 1.00 92.75 87 ALA A CA 1
ATOM 622 C C . ALA A 1 87 ? -9.867 -4.628 6.813 1.00 92.75 87 ALA A C 1
ATOM 624 O O . ALA A 1 87 ? -10.168 -5.359 7.753 1.00 92.75 87 ALA A O 1
ATOM 625 N N . GLN A 1 88 ? -8.599 -4.447 6.434 1.00 90.25 88 GLN A N 1
ATOM 626 C CA . GLN A 1 88 ? -7.465 -5.127 7.069 1.00 90.25 88 GLN A CA 1
ATOM 627 C C . GLN A 1 88 ? -7.331 -4.754 8.552 1.00 90.25 88 GLN A C 1
ATOM 629 O O . GLN A 1 88 ? -7.169 -5.620 9.410 1.00 90.25 88 GLN A O 1
ATOM 634 N N . VAL A 1 89 ? -7.478 -3.469 8.880 1.00 90.00 89 VAL A N 1
ATOM 635 C CA . VAL A 1 89 ? -7.397 -3.001 10.271 1.00 90.00 89 VAL A CA 1
ATOM 636 C C . VAL A 1 89 ? -8.631 -3.401 11.091 1.00 90.00 89 VAL A C 1
ATOM 638 O O . VAL A 1 89 ? -8.535 -3.616 12.300 1.00 90.00 89 VAL A O 1
ATOM 641 N N . GLN A 1 90 ? -9.791 -3.556 10.450 1.00 84.88 90 GLN A N 1
ATOM 642 C CA . GLN A 1 90 ? -10.980 -4.122 11.094 1.00 84.88 90 GLN A CA 1
ATOM 643 C C . GLN A 1 90 ? -10.805 -5.613 11.408 1.00 84.88 90 GLN A C 1
ATOM 645 O O . GLN A 1 90 ? -11.146 -6.032 12.512 1.00 84.88 90 GLN A O 1
ATOM 650 N N . ALA A 1 91 ? -10.220 -6.389 10.489 1.00 78.75 91 ALA A N 1
ATOM 651 C CA . ALA A 1 91 ? -9.920 -7.804 10.702 1.00 78.75 91 ALA A CA 1
ATOM 652 C C . ALA A 1 91 ? -8.882 -8.015 11.820 1.00 78.75 91 ALA A C 1
ATOM 654 O O . ALA A 1 91 ? -9.054 -8.892 12.665 1.00 78.75 91 ALA A O 1
ATOM 655 N N . ALA A 1 92 ? -7.857 -7.159 11.893 1.00 68.56 92 ALA A N 1
ATOM 656 C CA . ALA A 1 92 ? -6.846 -7.206 12.951 1.00 68.56 92 ALA A CA 1
ATOM 657 C C . ALA A 1 92 ? -7.418 -6.904 14.352 1.00 68.56 92 ALA A C 1
ATOM 659 O O . ALA A 1 92 ? -6.943 -7.448 15.344 1.00 68.56 92 ALA A O 1
ATOM 660 N N . GLY A 1 93 ? -8.473 -6.084 14.441 1.00 60.38 93 GLY A N 1
ATOM 661 C CA . GLY A 1 93 ? -9.182 -5.807 15.696 1.00 60.38 93 GLY A CA 1
ATOM 662 C C . GLY A 1 93 ? -10.086 -6.947 16.188 1.00 60.38 93 GLY A C 1
ATOM 663 O O . GLY A 1 93 ? -10.599 -6.857 17.300 1.00 60.38 93 GLY A O 1
ATOM 664 N N . GLY A 1 94 ? -10.293 -7.989 15.372 1.00 51.47 94 GLY A N 1
ATOM 665 C CA . GLY A 1 94 ? -11.075 -9.185 15.700 1.00 51.47 94 GLY A CA 1
ATOM 666 C C . GLY A 1 94 ? -10.235 -10.401 16.105 1.00 51.47 94 GLY A C 1
ATOM 667 O O . GLY A 1 94 ? -10.799 -11.409 16.527 1.00 51.47 94 GLY A O 1
ATOM 668 N N . MET A 1 95 ? -8.901 -10.327 16.014 1.00 43.44 95 MET A N 1
ATOM 669 C CA . MET A 1 95 ? -8.019 -11.371 16.540 1.00 43.44 95 MET A CA 1
ATOM 670 C C . MET A 1 95 ? -7.929 -11.239 18.060 1.00 43.44 95 MET A C 1
ATOM 672 O O . MET A 1 95 ? -7.104 -10.507 18.606 1.00 43.44 95 MET A O 1
ATOM 676 N N . GLY A 1 96 ? -8.811 -11.967 18.747 1.00 47.84 96 GLY A N 1
ATOM 677 C CA . GLY A 1 96 ? -8.625 -12.309 20.150 1.00 47.84 96 GLY A CA 1
ATOM 678 C C . GLY A 1 96 ? -7.222 -12.879 20.379 1.00 47.84 96 GLY A C 1
ATOM 679 O O . GLY A 1 96 ? -6.692 -13.575 19.517 1.00 47.84 96 GLY A O 1
ATOM 680 N N . SER A 1 97 ? -6.637 -12.507 21.522 1.00 43.41 97 SER A N 1
ATOM 681 C CA . SER A 1 97 ? -5.384 -12.996 22.116 1.00 43.41 97 SER A CA 1
ATOM 682 C C . SER A 1 97 ? -4.528 -13.898 21.215 1.00 43.41 97 SER A C 1
ATOM 684 O O . SER A 1 97 ? -4.805 -15.085 21.035 1.00 43.41 97 SER A O 1
ATOM 686 N N . VAL A 1 98 ? -3.431 -13.341 20.696 1.00 51.22 98 VAL A N 1
ATOM 687 C CA . VAL A 1 98 ? -2.351 -14.133 20.101 1.00 51.22 98 VAL A CA 1
ATOM 688 C C . VAL A 1 98 ? -1.876 -15.141 21.150 1.00 51.22 98 VAL A C 1
ATOM 690 O O . VAL A 1 98 ? -1.285 -14.773 22.165 1.00 51.22 98 VAL A O 1
ATOM 693 N N . THR A 1 99 ? -2.154 -16.422 20.910 1.00 47.94 99 THR A N 1
ATOM 694 C CA . THR A 1 99 ? -1.588 -17.527 21.683 1.00 47.94 99 THR A CA 1
ATOM 695 C C . THR A 1 99 ? -0.081 -17.541 21.436 1.00 47.94 99 THR A C 1
ATOM 697 O O . THR A 1 99 ? 0.372 -17.885 20.347 1.00 47.94 99 THR A O 1
ATOM 700 N N . THR A 1 100 ? 0.712 -17.142 22.429 1.00 51.47 100 THR A N 1
ATOM 701 C CA . THR A 1 100 ? 2.173 -17.278 22.382 1.00 51.47 100 THR A CA 1
ATOM 702 C C . THR A 1 100 ? 2.527 -18.761 22.471 1.00 51.47 100 THR A C 1
ATOM 704 O O . THR A 1 100 ? 2.503 -19.345 23.553 1.00 51.47 100 THR A O 1
ATOM 707 N N . THR A 1 101 ? 2.864 -19.392 21.348 1.00 53.09 101 THR A N 1
ATOM 708 C CA . THR A 1 101 ? 3.451 -20.737 21.345 1.00 53.09 101 THR A CA 1
ATOM 709 C C . THR A 1 101 ? 4.895 -20.634 21.826 1.00 53.09 101 THR A C 1
ATOM 711 O O . THR A 1 101 ? 5.750 -20.085 21.134 1.00 53.09 101 THR A O 1
ATOM 714 N N . ARG A 1 102 ? 5.185 -21.139 23.028 1.00 59.34 102 ARG A N 1
ATOM 715 C CA . ARG A 1 102 ? 6.564 -21.271 23.509 1.00 59.34 102 ARG A CA 1
ATOM 716 C C . ARG A 1 102 ? 7.021 -22.705 23.269 1.00 59.34 102 ARG A C 1
ATOM 718 O O . ARG A 1 102 ? 6.573 -23.620 23.953 1.00 59.34 102 ARG A O 1
ATOM 725 N N . THR A 1 103 ? 7.926 -22.886 22.315 1.00 53.56 103 THR A N 1
ATOM 726 C CA . THR A 1 103 ? 8.644 -24.150 22.129 1.00 53.56 103 THR A CA 1
ATOM 727 C C . THR A 1 103 ? 9.857 -24.148 23.048 1.00 53.56 103 THR A C 1
ATOM 729 O O . THR A 1 103 ? 10.743 -23.307 22.904 1.00 53.56 103 THR A O 1
ATOM 732 N N . THR A 1 104 ? 9.894 -25.066 24.008 1.00 57.56 104 THR A N 1
ATOM 733 C CA . THR A 1 104 ? 11.088 -25.326 24.819 1.00 57.56 104 THR A CA 1
ATOM 734 C C . THR A 1 104 ? 11.648 -26.687 24.443 1.00 57.56 104 THR A C 1
ATOM 736 O O . THR A 1 104 ? 10.970 -27.703 24.599 1.00 57.56 104 THR A O 1
ATOM 739 N N . THR A 1 105 ? 12.885 -26.694 23.958 1.00 52.25 105 THR A N 1
ATOM 740 C CA . THR A 1 105 ? 13.632 -27.910 23.632 1.00 52.25 105 THR A CA 1
ATOM 741 C C . THR A 1 105 ? 14.592 -28.204 24.775 1.00 52.25 105 THR A C 1
ATOM 743 O O . THR A 1 105 ? 15.436 -27.368 25.100 1.00 52.25 105 THR A O 1
ATOM 746 N N . VAL A 1 106 ? 14.462 -29.377 25.393 1.00 56.09 106 VAL A N 1
ATOM 747 C CA . VAL A 1 106 ? 15.420 -29.886 26.382 1.00 56.09 106 VAL A CA 1
ATOM 748 C C . VAL A 1 106 ? 15.896 -31.246 25.874 1.00 56.09 106 VAL A C 1
ATOM 750 O O . VAL A 1 106 ? 15.146 -32.219 25.901 1.00 56.09 106 VAL A O 1
ATOM 753 N N . GLY A 1 107 ? 17.124 -31.301 25.350 1.00 68.31 107 GLY A N 1
ATOM 754 C CA . GLY A 1 107 ? 17.648 -32.489 24.659 1.00 68.31 107 GLY A CA 1
ATOM 755 C C . GLY A 1 107 ? 16.869 -32.820 23.376 1.00 68.31 107 GLY A C 1
ATOM 756 O O . GLY A 1 107 ? 16.416 -31.914 22.683 1.00 68.31 107 GLY A O 1
ATOM 757 N N . ASP A 1 108 ? 16.673 -34.109 23.081 1.00 40.56 108 ASP A N 1
ATOM 758 C CA . ASP A 1 108 ? 15.955 -34.588 21.881 1.00 40.56 108 ASP A CA 1
ATOM 759 C C . ASP A 1 108 ? 14.418 -34.553 22.006 1.00 40.56 108 ASP A C 1
ATOM 761 O O . ASP A 1 108 ? 13.697 -34.971 21.100 1.00 40.56 108 ASP A O 1
ATOM 765 N N . THR A 1 109 ? 13.879 -34.055 23.124 1.00 45.41 109 THR A N 1
ATOM 766 C CA . THR A 1 109 ? 12.430 -33.983 23.354 1.00 45.41 109 THR A CA 1
ATOM 767 C C . THR A 1 109 ? 11.934 -32.553 23.194 1.00 45.41 109 THR A C 1
ATOM 769 O O . THR A 1 109 ? 12.269 -31.654 23.968 1.00 45.41 109 THR A O 1
ATOM 772 N N . SER A 1 110 ? 11.093 -32.345 22.183 1.00 49.81 110 SER A N 1
ATOM 773 C CA . SER A 1 110 ? 10.366 -31.092 21.989 1.00 49.81 110 SER A CA 1
ATOM 774 C C . SER A 1 110 ? 9.018 -31.172 22.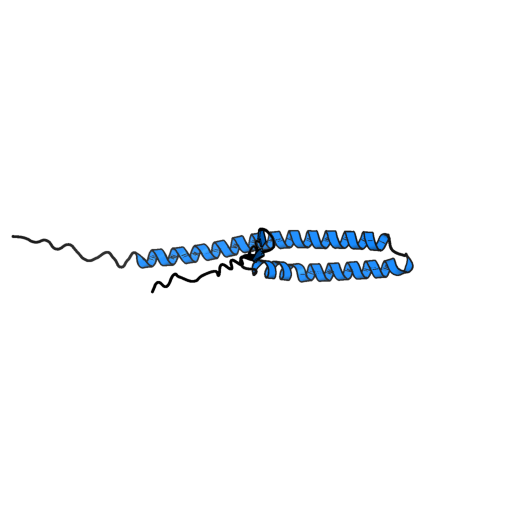694 1.00 49.81 110 SER A C 1
ATOM 776 O O . SER A 1 110 ? 8.185 -32.006 22.350 1.00 49.81 110 SER A O 1
ATOM 778 N N . THR A 1 111 ? 8.800 -30.301 23.679 1.00 53.75 111 THR A N 1
ATOM 779 C CA . THR A 1 111 ? 7.480 -30.125 24.296 1.00 53.75 111 THR A CA 1
ATOM 780 C C . THR A 1 111 ? 6.903 -28.798 23.828 1.00 53.75 111 THR A C 1
ATOM 782 O O . THR A 1 111 ? 7.475 -27.733 24.073 1.00 53.75 111 THR A O 1
ATOM 785 N N . THR A 1 112 ? 5.772 -28.868 23.132 1.00 60.69 112 THR A N 1
ATOM 786 C CA . THR A 1 112 ? 5.017 -27.696 22.689 1.00 60.69 112 THR A CA 1
ATOM 787 C C . THR A 1 112 ? 3.861 -27.471 23.648 1.00 60.69 112 THR A C 1
ATOM 789 O O . THR A 1 112 ? 2.910 -28.250 23.673 1.00 60.69 112 THR A O 1
ATOM 792 N N . SER A 1 113 ? 3.928 -26.391 24.421 1.00 54.12 113 SER A N 1
ATOM 793 C CA . SER A 1 113 ? 2.827 -25.982 25.292 1.00 54.12 113 SER A CA 1
ATOM 794 C C . SER A 1 113 ? 1.989 -24.930 24.572 1.00 54.12 113 SER A C 1
ATOM 796 O O . SER A 1 113 ? 2.451 -23.812 24.331 1.00 54.12 113 SER A O 1
ATOM 798 N N . VAL A 1 114 ? 0.759 -25.296 24.210 1.00 55.25 114 VAL A N 1
ATOM 799 C CA . VAL A 1 114 ? -0.232 -24.376 23.643 1.00 55.25 114 VAL A CA 1
ATOM 800 C C . VAL A 1 114 ? -1.204 -24.001 24.752 1.00 55.25 114 VAL A C 1
ATOM 802 O O . VAL A 1 114 ? -2.030 -24.812 25.159 1.00 55.25 114 VAL A O 1
ATOM 805 N N . THR A 1 115 ? -1.101 -22.771 25.250 1.00 50.22 115 THR A N 1
ATOM 806 C CA . THR A 1 115 ? -2.074 -22.232 26.205 1.00 50.22 115 THR A CA 1
ATOM 807 C C . THR A 1 115 ? -3.046 -21.342 25.455 1.00 50.22 115 THR A C 1
ATOM 809 O O . THR A 1 115 ? -2.753 -20.181 25.176 1.00 50.22 115 THR A O 1
ATOM 812 N N . THR A 1 116 ? -4.206 -21.891 25.116 1.00 46.25 116 THR A N 1
ATOM 813 C CA . THR A 1 116 ? -5.327 -21.115 24.590 1.00 46.25 116 THR A CA 1
ATOM 814 C C . THR A 1 116 ? -6.176 -20.663 25.772 1.00 46.25 116 THR A C 1
ATOM 816 O O . THR A 1 116 ? -6.800 -21.491 26.429 1.00 46.25 116 THR A O 1
ATOM 819 N N . THR A 1 117 ? -6.191 -19.363 26.064 1.00 46.22 117 THR A N 1
ATOM 820 C CA . THR A 1 117 ? -7.118 -18.787 27.048 1.00 46.22 117 THR A CA 1
ATOM 821 C C . THR A 1 117 ? -8.385 -18.351 26.311 1.00 46.22 117 THR A C 1
ATOM 823 O O . THR A 1 117 ? -8.352 -17.316 25.641 1.00 46.22 117 THR A O 1
ATOM 826 N N . PRO A 1 118 ? -9.503 -19.099 26.376 1.00 44.19 118 PRO A N 1
ATOM 827 C CA . PRO A 1 118 ? -10.776 -18.586 25.896 1.00 44.19 118 PRO A CA 1
ATOM 828 C C . PRO A 1 118 ? -11.215 -17.416 26.783 1.00 44.19 118 PRO A C 1
ATOM 830 O O . PRO A 1 118 ? -11.136 -17.476 28.011 1.00 44.19 118 PRO A O 1
ATOM 833 N N . ALA A 1 119 ? -11.687 -16.338 26.157 1.00 47.97 119 ALA A N 1
ATOM 834 C CA . ALA A 1 119 ? -12.464 -15.336 26.866 1.00 47.97 119 ALA A CA 1
ATOM 835 C C . ALA A 1 119 ? -13.767 -16.009 27.330 1.00 47.97 119 ALA A C 1
ATOM 837 O O . ALA A 1 119 ? -14.586 -16.396 26.501 1.00 47.97 119 ALA A O 1
ATOM 838 N N . SER A 1 120 ? -13.908 -16.148 28.649 1.00 47.62 120 SER A N 1
ATOM 839 C CA . SER A 1 120 ? -15.074 -16.664 29.377 1.00 47.62 120 SER A CA 1
ATOM 840 C C . SER A 1 120 ? -15.295 -18.184 29.349 1.00 47.62 120 SER A C 1
ATOM 842 O O . SER A 1 120 ? -15.910 -18.733 28.441 1.00 47.62 120 SER A O 1
ATOM 844 N N . ALA A 1 121 ? -14.913 -18.841 30.446 1.00 40.22 121 ALA A N 1
ATOM 845 C CA . ALA A 1 121 ? -15.710 -19.906 31.050 1.00 40.22 121 ALA A CA 1
ATOM 846 C C . ALA A 1 121 ? -15.540 -19.828 32.577 1.00 40.22 121 ALA A C 1
ATOM 848 O O . ALA A 1 121 ? -14.423 -19.882 33.090 1.00 40.22 121 ALA A O 1
ATOM 849 N N . GLU A 1 122 ? -16.655 -19.619 33.277 1.00 42.44 122 GLU A N 1
ATOM 850 C CA . GLU A 1 122 ? -16.794 -19.705 34.736 1.00 42.44 122 GLU A CA 1
ATOM 851 C C . GLU A 1 122 ? -16.241 -21.030 35.304 1.00 42.44 122 GLU A C 1
ATOM 853 O O . GLU A 1 122 ? -16.292 -22.059 34.624 1.00 42.44 122 GLU A O 1
ATOM 858 N N . PRO A 1 123 ? -15.769 -21.054 36.567 1.00 44.94 123 PRO A N 1
ATOM 859 C CA . PRO A 1 123 ? -15.402 -22.288 37.244 1.00 44.94 123 PRO A CA 1
ATOM 860 C C . PRO A 1 123 ? -16.666 -23.018 37.720 1.00 44.94 123 PRO A C 1
ATOM 862 O O . PRO A 1 123 ? -17.225 -22.698 38.767 1.00 44.94 123 PRO A O 1
ATOM 865 N N . ALA A 1 124 ? -17.109 -24.032 36.978 1.00 39.16 124 ALA A N 1
ATOM 866 C CA . ALA A 1 124 ? -18.041 -25.022 37.512 1.00 39.16 124 ALA A CA 1
ATOM 867 C C . ALA A 1 124 ? -17.246 -26.107 38.251 1.00 39.16 124 ALA A C 1
ATOM 869 O O . ALA A 1 124 ? -16.724 -27.047 37.657 1.00 39.16 124 ALA A O 1
ATOM 870 N N . VAL A 1 125 ? -17.135 -25.919 39.564 1.00 44.59 125 VAL A N 1
ATOM 871 C CA . VAL A 1 125 ? -16.803 -26.962 40.538 1.00 44.59 125 VAL A CA 1
ATOM 872 C C . VAL A 1 125 ? -17.901 -28.023 40.503 1.00 44.59 125 VAL A C 1
ATOM 874 O O . VAL A 1 125 ? -19.059 -27.676 40.730 1.00 44.59 125 VAL A O 1
ATOM 877 N N . GLN A 1 126 ? -17.532 -29.286 40.283 1.00 41.72 126 GLN A N 1
ATOM 878 C CA . GLN A 1 126 ? -18.123 -30.451 40.954 1.00 41.72 126 GLN A CA 1
ATOM 879 C C . GLN A 1 126 ? -17.026 -31.478 41.216 1.00 41.72 126 GLN A C 1
ATOM 881 O O . GLN A 1 126 ? -16.263 -31.766 40.267 1.00 41.72 126 GLN A O 1
#

pLDDT: mean 70.97, std 22.73, range [38.69, 98.56]

Sequence (126 aa):
MRASIPTLGGLALACVFALCSAAQAQNDAGKAQGEGRQAALKTLQKEIGAAYDEAKRACARGPADGRSACLQQARQTWQDDMKGAPAQVQAAGGMGSVTTTRTTTVGDTSTTSVTTTPASAEPAVQ